Protein AF-A0A366B025-F1 (afdb_monomer)

Foldseek 3Di:
DVVLVVLVVVLVVLVVVLVVCVVVVHDSPVSVVVNVVSVVVNVVVVVVVVVCVVVVVVVVVVVVVVVVVVVVD

Radius of gyration: 21.68 Å; Cα contacts (8 Å, |Δi|>4): 21; chains: 1; bounding box: 44×15×64 Å

Sequence (73 aa):
MFFHFIIAGIFLIFSGIAYSDYILKNPVTFDLIVMGLMIFAWFLLYIVAKQIRSNGHDQMNDLENLFLEIIES

Secondary structure (DSSP, 8-state):
-HHHHHHHHHHHHHHHHHHHHHHTT---HHHHHHHHHHHHHHHHHHHHHHHHHHHHHHHHHHHHHHHHHHHH-

Nearest PDB structures (foldseek):
  6he3-assembly1_A  TM=8.610E-01  e=4.974E+00  Pseudomonas aeruginosa
  6hdz-assembly1_A  TM=8.627E-01  e=6.544E+00  Pseudomonas aeruginosa
  6r1o-assembly1_A-2  TM=8.478E-01  e=6.544E+00  Escherichia coli
  6r1m-assembly1_B  TM=8.139E-01  e=6.110E+00  Escherichia coli
  6x94-assembly1_A  TM=8.248E-01  e=9.875E+00  Methanosarcina mazei Go1

Mean predicted aligned error: 5.4 Å

Solvent-accessible surface area (backbone atoms only — not comparable to full-atom values): 4064 Å² total; per-residue (Å²): 113,70,70,58,52,52,54,53,52,53,46,54,54,47,52,54,48,33,51,50,30,52,75,72,71,45,87,39,66,64,45,54,50,52,53,51,50,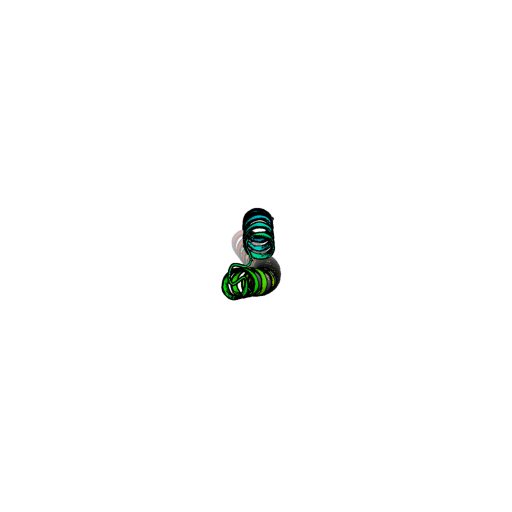50,55,53,50,49,56,50,51,51,54,52,52,52,50,53,56,52,54,54,50,54,55,48,53,55,51,51,52,53,52,52,56,63,72,77,105

pLDDT: mean 91.88, std 5.19, range [63.0, 96.38]

Organism: NCBI:txid249351

Structure (mmCIF, N/CA/C/O backbone):
data_AF-A0A366B025-F1
#
_entry.id   AF-A0A366B025-F1
#
loop_
_atom_site.group_PDB
_atom_site.id
_atom_site.type_symbol
_atom_site.label_atom_id
_atom_site.label_alt_id
_atom_site.label_comp_id
_atom_site.label_asym_id
_atom_site.label_entity_id
_atom_site.label_seq_id
_atom_site.pdbx_PDB_ins_code
_atom_site.Cartn_x
_atom_site.Cartn_y
_atom_site.Cartn_z
_atom_site.occupancy
_atom_site.B_iso_or_equiv
_atom_site.auth_seq_id
_atom_site.auth_comp_id
_atom_site.auth_asym_id
_atom_site.auth_atom_id
_atom_site.pdbx_PDB_model_num
ATOM 1 N N . MET A 1 1 ? -6.255 4.888 4.891 1.00 70.56 1 MET A N 1
ATOM 2 C CA . MET A 1 1 ? -5.915 6.035 4.018 1.00 70.56 1 MET A CA 1
ATOM 3 C C . MET A 1 1 ? -4.409 6.195 3.808 1.00 70.56 1 MET A C 1
ATOM 5 O O . MET A 1 1 ? -3.985 6.101 2.669 1.00 70.56 1 MET A O 1
ATOM 9 N N . PHE A 1 2 ? -3.584 6.343 4.854 1.00 81.75 2 PHE A N 1
ATOM 10 C CA . PHE A 1 2 ? -2.128 6.565 4.716 1.00 81.75 2 PHE A CA 1
ATOM 11 C C . PHE A 1 2 ? -1.368 5.460 3.949 1.00 81.75 2 PHE A C 1
ATOM 13 O O . PHE A 1 2 ? -0.699 5.745 2.961 1.00 81.75 2 PHE A O 1
ATOM 20 N N . PHE A 1 3 ? -1.537 4.187 4.330 1.00 86.31 3 PHE A N 1
ATOM 21 C CA . PHE A 1 3 ? -0.843 3.069 3.667 1.00 86.31 3 PHE A CA 1
ATOM 22 C C . PHE A 1 3 ? -1.174 2.924 2.175 1.00 86.31 3 PHE A C 1
ATOM 24 O O . PHE A 1 3 ? -0.307 2.553 1.392 1.00 86.31 3 PHE A O 1
ATOM 31 N N . HIS A 1 4 ? -2.400 3.260 1.766 1.00 85.62 4 HIS A N 1
ATOM 32 C CA . HIS A 1 4 ? -2.778 3.221 0.350 1.00 85.62 4 HIS A CA 1
ATOM 33 C C . HIS A 1 4 ? -1.991 4.259 -0.461 1.00 85.62 4 HIS A C 1
ATOM 35 O O . HIS A 1 4 ? -1.555 3.976 -1.572 1.00 85.62 4 HIS A O 1
ATOM 41 N N . PHE A 1 5 ? -1.764 5.444 0.113 1.00 89.62 5 PHE A N 1
ATOM 42 C CA . PHE A 1 5 ? -1.010 6.509 -0.540 1.00 89.62 5 PHE A CA 1
ATOM 43 C C . PHE A 1 5 ? 0.473 6.152 -0.705 1.00 89.62 5 PHE A C 1
ATOM 45 O O . PHE A 1 5 ? 1.050 6.409 -1.757 1.00 89.62 5 PHE A O 1
ATOM 52 N N . ILE A 1 6 ? 1.071 5.490 0.292 1.00 92.19 6 ILE A N 1
ATOM 53 C CA . ILE A 1 6 ? 2.445 4.975 0.187 1.00 92.19 6 ILE A CA 1
ATOM 54 C C . ILE A 1 6 ? 2.563 3.976 -0.968 1.00 92.19 6 ILE A C 1
ATOM 56 O O . ILE A 1 6 ? 3.468 4.105 -1.791 1.00 92.19 6 ILE A O 1
ATOM 60 N N . ILE A 1 7 ? 1.640 3.010 -1.063 1.00 92.44 7 ILE A N 1
ATOM 61 C CA . ILE A 1 7 ? 1.644 2.027 -2.157 1.00 92.44 7 ILE A CA 1
ATOM 62 C C . ILE A 1 7 ? 1.507 2.726 -3.512 1.00 92.44 7 ILE A C 1
ATOM 64 O O . ILE A 1 7 ? 2.268 2.420 -4.425 1.00 92.44 7 ILE A O 1
ATOM 68 N N . ALA A 1 8 ? 0.603 3.701 -3.641 1.00 92.12 8 ALA A N 1
ATOM 69 C CA . ALA A 1 8 ? 0.447 4.462 -4.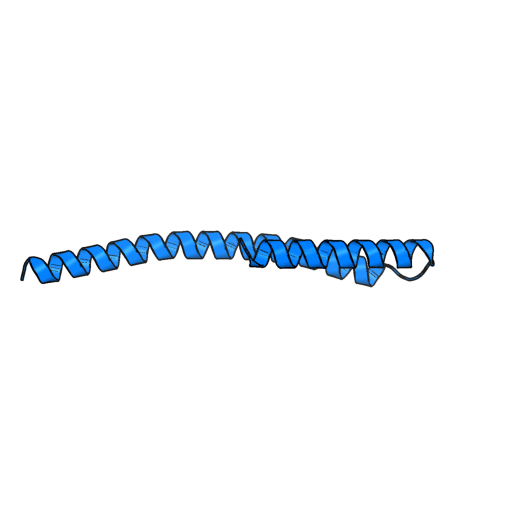879 1.00 92.12 8 ALA A CA 1
ATOM 70 C C . ALA A 1 8 ? 1.722 5.241 -5.261 1.00 92.12 8 ALA A C 1
ATOM 72 O O . ALA A 1 8 ? 2.119 5.238 -6.425 1.00 92.12 8 ALA A O 1
ATOM 73 N N . GLY A 1 9 ? 2.400 5.862 -4.291 1.00 93.38 9 GLY A N 1
ATOM 74 C CA . GLY A 1 9 ? 3.661 6.571 -4.526 1.00 93.38 9 GLY A CA 1
ATOM 75 C C . GLY A 1 9 ? 4.780 5.642 -5.004 1.00 93.38 9 GLY A C 1
ATOM 76 O O . GLY A 1 9 ? 5.441 5.932 -5.999 1.00 93.38 9 GLY A O 1
ATOM 77 N N . ILE A 1 10 ? 4.948 4.490 -4.350 1.00 93.50 10 ILE A N 1
ATOM 78 C CA . ILE A 1 10 ? 5.931 3.478 -4.766 1.00 93.50 10 ILE A CA 1
ATOM 79 C C . ILE A 1 10 ? 5.581 2.937 -6.165 1.00 93.50 10 ILE A C 1
ATOM 81 O O . ILE A 1 10 ? 6.472 2.753 -6.990 1.00 93.50 10 ILE A O 1
ATOM 85 N N . PHE A 1 11 ? 4.294 2.755 -6.476 1.00 94.75 11 PHE A N 1
ATOM 86 C CA . PHE A 1 11 ? 3.847 2.243 -7.773 1.00 94.75 11 PHE A CA 1
ATOM 87 C C . PHE A 1 11 ? 4.214 3.196 -8.916 1.00 94.75 11 PHE A C 1
ATOM 89 O O . PHE A 1 11 ? 4.641 2.753 -9.982 1.00 94.75 11 PHE A O 1
ATOM 96 N N . LEU A 1 12 ? 4.104 4.509 -8.693 1.00 95.19 12 LEU A N 1
ATOM 97 C CA . LEU A 1 12 ? 4.526 5.516 -9.669 1.00 95.19 12 LEU A CA 1
ATOM 9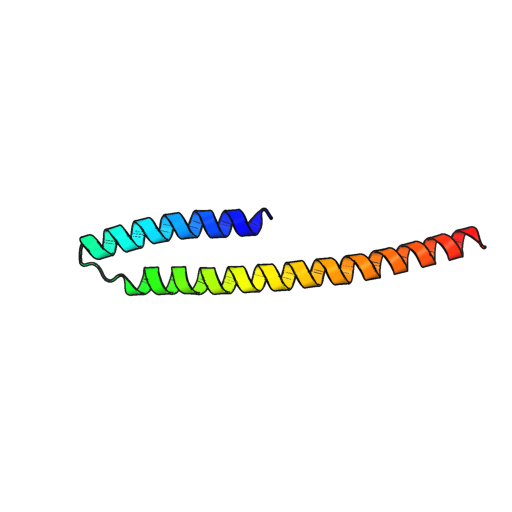8 C C . LEU A 1 12 ? 6.039 5.494 -9.911 1.00 95.19 12 LEU A C 1
ATOM 100 O O . LEU A 1 12 ? 6.468 5.587 -11.060 1.00 95.19 12 LEU A O 1
ATOM 104 N N . ILE A 1 13 ? 6.841 5.324 -8.857 1.00 95.31 13 ILE A N 1
ATOM 105 C CA . ILE A 1 13 ? 8.301 5.202 -8.982 1.00 95.31 13 ILE A CA 1
ATOM 106 C C . ILE A 1 13 ? 8.655 3.975 -9.831 1.00 95.31 13 ILE A C 1
ATOM 108 O O . ILE A 1 13 ? 9.389 4.104 -10.809 1.00 95.31 13 ILE A O 1
ATOM 112 N N . PHE A 1 14 ? 8.078 2.810 -9.519 1.00 94.38 14 PHE A N 1
ATOM 113 C CA . PHE A 1 14 ? 8.299 1.586 -10.298 1.00 94.38 14 PHE A CA 1
ATOM 114 C C . PHE A 1 14 ? 7.793 1.698 -11.736 1.00 94.38 14 PHE A C 1
ATOM 116 O O . PHE A 1 14 ? 8.437 1.184 -12.641 1.00 94.38 14 PHE A O 1
ATOM 123 N N . SER A 1 15 ? 6.705 2.432 -11.976 1.00 94.56 15 SER A N 1
ATOM 124 C CA . SER A 1 15 ? 6.230 2.710 -13.338 1.00 94.56 15 SER A CA 1
ATOM 125 C C . SER A 1 15 ? 7.252 3.524 -14.143 1.00 94.56 15 SER A C 1
ATOM 127 O O . SER A 1 15 ? 7.470 3.249 -15.321 1.00 94.56 15 SER A O 1
ATOM 129 N N . GLY A 1 16 ? 7.908 4.508 -13.516 1.00 95.69 16 GLY A N 1
ATOM 130 C CA . GLY A 1 16 ? 8.981 5.282 -14.146 1.00 95.69 16 GLY A CA 1
ATOM 131 C C . GLY A 1 16 ? 10.237 4.451 -14.433 1.00 95.69 16 GLY A C 1
ATOM 132 O O . GLY A 1 16 ? 10.851 4.613 -15.490 1.00 95.69 16 GLY A O 1
ATOM 133 N N . ILE A 1 17 ? 10.588 3.533 -13.527 1.00 94.75 17 ILE A N 1
ATOM 134 C CA . ILE A 1 17 ? 11.702 2.586 -13.705 1.00 94.75 17 ILE A CA 1
ATOM 135 C C . ILE A 1 17 ? 11.390 1.621 -14.852 1.00 94.75 17 ILE A C 1
ATOM 137 O O . ILE A 1 17 ? 12.151 1.571 -15.811 1.00 94.75 17 ILE A O 1
ATOM 141 N N . ALA A 1 18 ? 10.220 0.977 -14.830 1.00 95.44 18 ALA A N 1
ATOM 142 C CA . ALA A 1 18 ? 9.772 0.066 -15.883 1.00 95.44 18 ALA A CA 1
ATOM 143 C C . ALA A 1 18 ? 9.757 0.738 -17.263 1.00 95.44 18 ALA A C 1
ATOM 145 O O . ALA A 1 18 ? 10.159 0.142 -18.261 1.00 95.44 18 ALA A O 1
ATOM 146 N N . TYR A 1 19 ? 9.314 1.999 -17.335 1.00 95.62 19 TYR A N 1
ATOM 147 C CA . TYR A 1 19 ? 9.357 2.774 -18.574 1.00 95.62 19 TYR A CA 1
ATOM 148 C C . TYR A 1 19 ? 10.794 3.018 -19.045 1.00 95.62 19 TYR A C 1
ATOM 150 O O . TYR A 1 19 ? 11.095 2.866 -20.229 1.00 95.62 19 TYR A O 1
ATOM 158 N N . SER A 1 20 ? 11.689 3.373 -18.123 1.00 95.81 20 SER A N 1
ATOM 159 C CA . SER A 1 20 ? 13.104 3.578 -18.433 1.00 95.81 20 SER A CA 1
ATOM 160 C C . SER A 1 20 ? 13.736 2.289 -18.961 1.00 95.81 20 SER A C 1
ATOM 162 O O . SER A 1 20 ? 14.320 2.301 -20.043 1.00 95.81 20 SER A O 1
ATOM 164 N N . ASP A 1 21 ? 13.540 1.164 -18.273 1.00 95.31 21 ASP A N 1
ATOM 165 C CA . ASP A 1 21 ? 14.079 -0.134 -18.683 1.00 95.31 21 ASP A CA 1
ATOM 166 C C . ASP A 1 21 ? 13.490 -0.628 -20.007 1.00 95.31 21 ASP A C 1
ATOM 168 O O . ASP A 1 21 ? 14.223 -1.152 -20.850 1.00 95.31 21 ASP A O 1
ATOM 172 N N . TYR A 1 22 ? 12.208 -0.355 -20.262 1.00 95.44 22 TYR A N 1
ATOM 173 C CA . TYR A 1 22 ? 11.581 -0.629 -21.553 1.00 95.44 22 TYR A CA 1
ATOM 174 C C . TYR A 1 22 ? 12.282 0.113 -22.700 1.00 95.44 22 TYR A C 1
ATOM 176 O O . TYR A 1 22 ? 12.609 -0.484 -23.728 1.00 95.44 22 TYR A O 1
ATOM 184 N N . ILE A 1 23 ? 12.556 1.411 -22.523 1.00 96.38 23 ILE A N 1
ATOM 185 C CA . ILE A 1 23 ? 13.243 2.234 -23.529 1.00 96.38 23 ILE A CA 1
ATOM 186 C C . 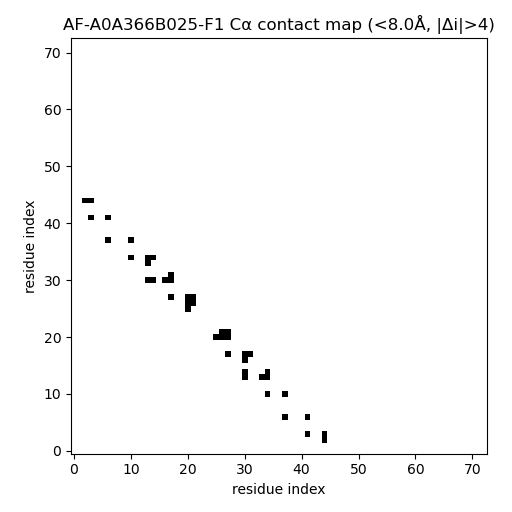ILE A 1 23 ? 14.709 1.811 -23.697 1.00 96.38 23 ILE A C 1
ATOM 188 O O . ILE A 1 23 ? 15.213 1.793 -24.823 1.00 96.38 23 ILE A O 1
ATOM 192 N N . LEU A 1 24 ? 15.384 1.420 -22.612 1.00 95.69 24 LEU A N 1
ATOM 193 C CA . LEU A 1 24 ? 16.766 0.932 -22.640 1.00 95.69 24 LEU A CA 1
ATOM 194 C C . LEU A 1 24 ? 16.900 -0.502 -23.189 1.00 95.69 24 LEU A C 1
ATOM 196 O O . LEU A 1 24 ? 18.022 -0.987 -23.333 1.00 95.69 24 LEU A O 1
ATOM 200 N N . LYS A 1 25 ? 15.788 -1.165 -23.549 1.00 93.88 25 LYS A N 1
ATOM 201 C CA . LYS A 1 25 ? 15.733 -2.584 -23.957 1.00 93.88 25 LYS A CA 1
ATOM 202 C C . LYS A 1 25 ? 16.278 -3.535 -22.884 1.00 93.88 25 LYS A C 1
ATOM 204 O O . LYS A 1 25 ? 16.739 -4.634 -23.198 1.00 93.88 25 LYS A O 1
ATOM 209 N N . ASN A 1 26 ? 16.203 -3.113 -21.628 1.00 94.31 26 ASN A N 1
ATOM 210 C CA . ASN A 1 26 ? 16.480 -3.945 -20.474 1.00 94.31 26 ASN A CA 1
ATOM 211 C C . ASN A 1 26 ? 15.281 -4.867 -20.187 1.00 94.31 26 ASN A C 1
ATOM 213 O O . ASN A 1 26 ? 14.156 -4.612 -20.632 1.00 94.31 26 ASN A O 1
ATOM 217 N N . PRO A 1 27 ? 15.495 -5.970 -19.455 1.00 93.06 27 PRO A N 1
ATOM 218 C CA . PRO A 1 27 ? 14.411 -6.857 -19.060 1.00 93.06 27 PRO A CA 1
ATOM 219 C C . PRO A 1 27 ? 13.474 -6.188 -18.038 1.00 93.06 27 PRO A C 1
ATOM 221 O O . PRO A 1 27 ? 13.811 -6.071 -16.868 1.00 93.06 27 PRO A O 1
ATOM 224 N N . VAL A 1 28 ? 12.253 -5.860 -18.465 1.00 94.44 28 VAL A N 1
ATOM 225 C CA . VAL A 1 28 ? 11.182 -5.264 -17.629 1.00 94.44 28 VAL A CA 1
ATOM 226 C C . VAL A 1 28 ? 10.367 -6.280 -16.815 1.00 94.44 28 VAL A C 1
ATOM 228 O O . VAL A 1 28 ? 9.411 -5.929 -16.125 1.00 94.44 28 VAL A O 1
ATOM 231 N N . THR A 1 29 ? 10.701 -7.571 -16.902 1.00 92.81 29 THR A N 1
ATOM 232 C CA . THR A 1 29 ? 9.933 -8.651 -16.260 1.00 92.81 29 THR A CA 1
ATOM 233 C C . THR A 1 29 ? 9.833 -8.462 -14.748 1.00 92.81 29 THR A C 1
ATOM 235 O O . THR A 1 29 ? 8.768 -8.676 -14.173 1.00 92.81 29 THR A O 1
ATOM 238 N N . PHE A 1 30 ? 10.928 -8.053 -14.103 1.00 92.06 30 PHE A N 1
ATOM 239 C CA . PHE A 1 30 ? 10.952 -7.852 -12.656 1.00 92.06 30 PHE A CA 1
ATOM 240 C C . PHE A 1 30 ? 10.065 -6.675 -12.237 1.00 92.06 30 PHE A C 1
ATOM 242 O O . PHE A 1 30 ? 9.253 -6.826 -11.323 1.00 92.06 30 PHE A O 1
ATOM 249 N N . ASP A 1 31 ? 10.141 -5.550 -12.950 1.00 91.69 31 ASP A N 1
ATOM 250 C CA . ASP A 1 31 ? 9.344 -4.360 -12.640 1.00 91.69 31 ASP A CA 1
ATOM 251 C C . ASP A 1 31 ? 7.849 -4.652 -12.749 1.00 91.69 31 ASP A C 1
ATOM 253 O O . ASP A 1 31 ? 7.073 -4.304 -11.860 1.00 91.69 31 ASP A O 1
ATOM 257 N N . LEU A 1 32 ? 7.445 -5.380 -13.795 1.00 92.94 32 LEU A N 1
ATOM 258 C CA . LEU A 1 32 ? 6.056 -5.785 -13.997 1.00 92.94 32 LEU A CA 1
ATOM 259 C C . LEU A 1 32 ? 5.559 -6.749 -12.911 1.00 92.94 32 LEU A C 1
ATOM 261 O O . LEU A 1 32 ? 4.412 -6.632 -12.478 1.00 92.94 32 LEU A O 1
ATOM 265 N N . ILE A 1 33 ? 6.403 -7.673 -12.436 1.00 95.62 33 ILE A N 1
ATOM 266 C CA . ILE A 1 33 ? 6.056 -8.565 -11.318 1.00 95.62 33 ILE A CA 1
ATOM 267 C C . ILE A 1 33 ? 5.825 -7.751 -10.045 1.00 95.62 33 ILE A C 1
ATOM 269 O O . ILE A 1 33 ? 4.809 -7.941 -9.374 1.00 95.62 33 ILE A O 1
ATOM 273 N N . VAL A 1 34 ? 6.738 -6.830 -9.719 1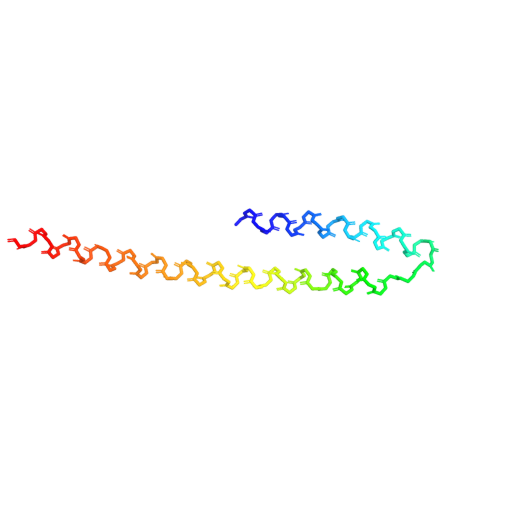.00 94.31 34 VAL A N 1
ATOM 274 C CA . VAL A 1 34 ? 6.612 -5.978 -8.530 1.00 94.31 34 VAL A CA 1
ATOM 275 C C . VAL A 1 34 ? 5.355 -5.116 -8.629 1.00 94.31 34 VAL A C 1
ATOM 277 O O . VAL A 1 34 ? 4.536 -5.133 -7.713 1.00 94.31 34 VAL A O 1
ATOM 280 N N . MET A 1 35 ? 5.135 -4.442 -9.760 1.00 94.12 35 MET A N 1
ATOM 281 C CA . MET A 1 35 ? 3.924 -3.652 -10.004 1.00 94.12 35 MET A CA 1
ATOM 282 C C . MET A 1 35 ? 2.645 -4.494 -9.881 1.00 94.12 35 MET A C 1
ATOM 284 O O . MET A 1 35 ? 1.666 -4.042 -9.286 1.00 94.12 35 MET A O 1
ATOM 288 N N . GLY A 1 36 ? 2.654 -5.736 -10.374 1.00 94.38 36 GLY A N 1
ATOM 289 C CA . GLY A 1 36 ? 1.551 -6.682 -10.208 1.00 94.38 36 GLY A CA 1
ATOM 290 C C . GLY A 1 36 ? 1.283 -7.024 -8.740 1.00 94.38 36 GLY A C 1
ATOM 291 O O . GLY A 1 36 ? 0.142 -6.943 -8.283 1.00 94.38 36 GLY A O 1
ATOM 292 N N . LEU A 1 37 ? 2.326 -7.337 -7.963 1.00 94.81 37 LEU A N 1
ATOM 293 C CA . LEU A 1 37 ? 2.208 -7.610 -6.525 1.00 94.81 37 LEU A CA 1
ATOM 294 C C . LEU A 1 37 ? 1.669 -6.407 -5.742 1.00 94.81 37 LEU A C 1
ATOM 296 O O . LEU A 1 37 ? 0.918 -6.583 -4.784 1.00 94.81 37 LEU A O 1
ATOM 300 N N . MET A 1 38 ? 1.994 -5.184 -6.158 1.00 92.75 38 MET A N 1
ATOM 301 C CA . MET A 1 38 ? 1.473 -3.973 -5.521 1.00 92.75 38 MET A CA 1
ATOM 302 C C . MET A 1 38 ? -0.043 -3.817 -5.687 1.00 92.75 38 MET A C 1
ATOM 304 O O . MET A 1 38 ? -0.712 -3.356 -4.761 1.00 92.75 38 MET A O 1
ATOM 308 N N . ILE A 1 39 ? -0.608 -4.259 -6.815 1.00 92.44 39 ILE A N 1
ATOM 309 C CA . ILE A 1 39 ? -2.064 -4.309 -7.015 1.00 92.44 39 ILE A CA 1
ATOM 310 C C . ILE A 1 39 ? -2.693 -5.301 -6.029 1.00 92.44 39 ILE A C 1
ATOM 312 O O . ILE A 1 39 ? -3.673 -4.971 -5.361 1.00 92.44 39 ILE A O 1
ATOM 316 N N . PHE A 1 40 ? -2.101 -6.488 -5.864 1.00 94.50 40 PHE A N 1
ATOM 317 C CA . PHE A 1 40 ? -2.556 -7.457 -4.858 1.00 94.50 40 PHE A CA 1
ATOM 318 C C . PHE A 1 40 ? -2.478 -6.897 -3.433 1.00 94.50 40 PHE A C 1
ATOM 320 O O . PHE A 1 40 ? -3.426 -7.042 -2.660 1.00 94.50 40 PHE A O 1
ATOM 327 N N . ALA A 1 41 ? -1.384 -6.211 -3.092 1.00 93.31 41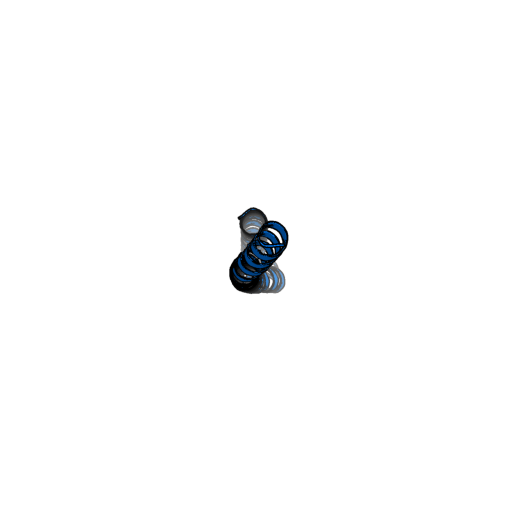 ALA A N 1
ATOM 328 C CA . ALA A 1 41 ? -1.221 -5.569 -1.791 1.00 93.31 41 ALA A CA 1
ATOM 329 C C . ALA A 1 41 ? -2.306 -4.510 -1.530 1.00 93.31 41 ALA A C 1
ATOM 331 O O . ALA A 1 41 ? -2.800 -4.398 -0.407 1.00 93.31 41 ALA A O 1
ATOM 332 N N . TRP A 1 42 ? -2.735 -3.779 -2.562 1.00 90.94 42 TRP A N 1
ATOM 333 C CA . TRP A 1 42 ? -3.848 -2.838 -2.457 1.00 90.94 42 TRP A CA 1
ATOM 334 C C . TRP A 1 42 ? -5.149 -3.549 -2.063 1.00 90.94 42 TRP A C 1
ATOM 336 O O . TRP A 1 42 ? -5.799 -3.151 -1.093 1.00 90.94 42 TRP A O 1
ATOM 346 N N . PHE A 1 43 ? -5.512 -4.632 -2.756 1.00 92.50 43 PHE A N 1
ATOM 347 C CA . PHE A 1 43 ? -6.708 -5.408 -2.411 1.00 92.50 43 PHE A CA 1
ATOM 348 C C . PHE A 1 43 ? -6.649 -5.954 -0.981 1.00 92.50 43 PHE A C 1
ATOM 350 O O . PHE A 1 43 ? -7.638 -5.876 -0.251 1.00 92.50 43 PHE A O 1
ATOM 357 N N . LEU A 1 44 ? -5.484 -6.442 -0.551 1.00 93.62 44 LEU A N 1
ATOM 358 C CA . LEU A 1 44 ? -5.282 -6.937 0.810 1.00 93.62 44 LEU A CA 1
ATOM 359 C C . LEU A 1 44 ? -5.523 -5.825 1.841 1.00 93.62 44 LEU A C 1
ATOM 361 O O . LEU A 1 44 ? -6.296 -6.014 2.782 1.00 93.62 44 LEU A O 1
ATOM 365 N N . LEU A 1 45 ? -4.944 -4.638 1.634 1.00 91.81 45 LEU A N 1
ATOM 366 C CA . LEU A 1 45 ? -5.176 -3.488 2.511 1.00 91.81 45 LEU A CA 1
ATOM 367 C C . LEU A 1 45 ? -6.652 -3.086 2.579 1.00 91.81 45 LEU A C 1
ATOM 369 O O . LEU A 1 45 ? -7.122 -2.692 3.648 1.00 91.81 45 LEU A O 1
ATOM 373 N N . TYR A 1 46 ? -7.385 -3.177 1.468 1.00 91.00 46 TYR A N 1
ATOM 374 C CA . TYR A 1 46 ? -8.816 -2.886 1.454 1.00 91.00 46 TYR A CA 1
ATOM 375 C C . TYR A 1 46 ? -9.602 -3.881 2.318 1.00 91.00 46 TYR A C 1
ATOM 377 O O . TYR A 1 46 ? -10.436 -3.475 3.131 1.00 91.00 46 TYR A O 1
ATOM 385 N N . ILE A 1 47 ? -9.306 -5.178 2.191 1.00 91.88 47 ILE A N 1
ATOM 386 C CA . ILE A 1 47 ? -9.953 -6.234 2.983 1.00 91.88 47 ILE A CA 1
ATOM 387 C C . ILE A 1 47 ? -9.651 -6.051 4.473 1.00 91.88 47 ILE A C 1
ATOM 389 O O . ILE A 1 47 ? -10.572 -6.059 5.288 1.00 91.88 47 ILE A O 1
ATOM 393 N N . VAL A 1 48 ? -8.387 -5.810 4.827 1.00 92.44 48 VAL A N 1
ATOM 394 C CA . VAL A 1 48 ? -7.975 -5.573 6.219 1.00 92.44 48 VAL A CA 1
ATOM 395 C C . VAL A 1 48 ? -8.674 -4.344 6.793 1.00 92.44 48 VAL A C 1
ATOM 397 O O . VAL A 1 48 ? -9.211 -4.400 7.896 1.00 92.44 48 VAL A O 1
ATOM 400 N N . ALA A 1 49 ? -8.745 -3.244 6.040 1.00 89.31 49 ALA A N 1
ATOM 401 C CA . ALA A 1 49 ? -9.449 -2.045 6.485 1.00 89.31 49 ALA A CA 1
ATOM 402 C C . ALA A 1 49 ? -10.948 -2.304 6.716 1.00 89.31 49 ALA A C 1
ATOM 404 O O . ALA A 1 49 ? -11.515 -1.816 7.695 1.00 89.31 49 ALA A O 1
ATOM 405 N N . LYS A 1 50 ? -11.588 -3.096 5.845 1.00 90.25 50 LYS A N 1
ATOM 406 C CA . LYS A 1 50 ? -12.985 -3.509 6.017 1.00 90.25 50 LYS A CA 1
ATOM 407 C C . LYS A 1 50 ? -13.170 -4.343 7.287 1.00 90.25 50 LYS A C 1
ATOM 409 O O . LYS A 1 50 ? -14.113 -4.095 8.033 1.00 90.25 50 LYS A O 1
ATOM 414 N N . GLN A 1 51 ? -12.271 -5.290 7.548 1.00 90.94 51 GLN A N 1
ATOM 415 C CA . GLN A 1 51 ? -12.326 -6.135 8.740 1.00 90.94 51 GLN A CA 1
ATOM 416 C C . GLN A 1 51 ? -12.132 -5.325 10.026 1.00 90.94 51 GLN A C 1
ATOM 418 O O . GLN A 1 51 ? -12.932 -5.450 10.945 1.00 90.94 51 GLN A O 1
ATOM 423 N N . ILE A 1 52 ? -11.129 -4.441 10.068 1.00 89.44 52 ILE A N 1
ATOM 424 C CA . ILE A 1 52 ? -10.887 -3.551 11.214 1.00 89.44 52 ILE A CA 1
ATOM 425 C C . ILE A 1 52 ? -12.125 -2.701 11.506 1.00 89.44 52 ILE A C 1
ATOM 427 O O . ILE A 1 52 ? -12.503 -2.536 12.661 1.00 89.44 52 ILE A O 1
ATOM 431 N N . ARG A 1 53 ? -12.788 -2.187 10.463 1.00 88.12 53 ARG A N 1
ATOM 432 C CA . ARG A 1 53 ? -14.014 -1.403 10.628 1.00 88.12 53 ARG A CA 1
ATOM 433 C C . ARG A 1 53 ? -15.170 -2.224 11.205 1.00 88.12 53 ARG A C 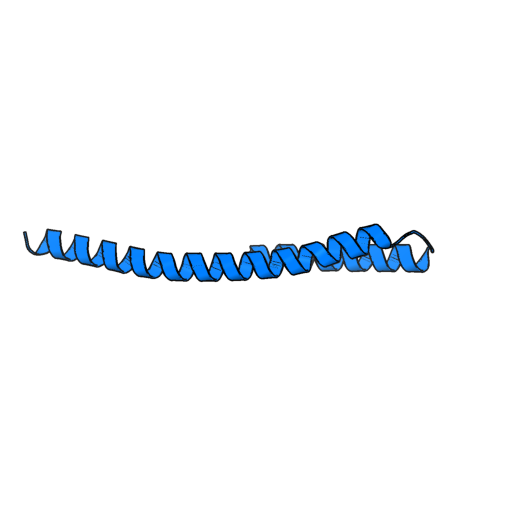1
ATOM 435 O O . ARG A 1 53 ? -15.917 -1.681 12.008 1.00 88.12 53 ARG A O 1
ATOM 442 N N . SER A 1 54 ? -15.320 -3.484 10.794 1.00 89.06 54 SER A N 1
ATOM 443 C CA . SER A 1 54 ? -16.339 -4.386 11.349 1.00 89.06 54 SER A CA 1
ATOM 444 C C . SER A 1 54 ? -16.072 -4.649 12.828 1.00 89.06 54 SER A C 1
ATOM 446 O O . SER A 1 54 ? -16.906 -4.335 13.667 1.00 89.06 54 SER A O 1
ATOM 448 N N . ASN A 1 55 ? -14.859 -5.108 13.145 1.00 87.94 55 ASN A N 1
ATOM 449 C CA . ASN A 1 55 ? -14.472 -5.458 14.508 1.00 87.94 55 ASN A CA 1
ATOM 450 C C . ASN A 1 55 ? -14.542 -4.253 15.455 1.00 87.94 55 ASN A C 1
ATOM 452 O O . ASN A 1 55 ? -14.925 -4.403 16.606 1.00 87.94 55 ASN A O 1
ATOM 456 N N . GLY A 1 56 ? -14.185 -3.055 14.982 1.00 87.38 56 GLY A N 1
ATOM 457 C CA . GLY A 1 56 ? -14.263 -1.841 15.794 1.00 87.38 56 GLY A CA 1
ATOM 458 C C . GLY A 1 56 ? -15.694 -1.446 16.171 1.00 87.38 56 GLY A C 1
ATOM 459 O O . GLY A 1 56 ? -15.886 -0.781 17.182 1.00 87.38 56 GLY A O 1
ATOM 460 N N . HIS A 1 57 ? -16.696 -1.846 15.381 1.00 85.38 57 HIS A N 1
ATOM 461 C CA . HIS A 1 57 ? -18.101 -1.608 15.710 1.00 85.38 57 HIS A CA 1
ATOM 462 C C . HIS A 1 57 ? -18.574 -2.566 16.806 1.00 85.38 57 HIS A C 1
ATOM 464 O O . HIS A 1 57 ? -19.160 -2.126 17.789 1.00 85.38 57 HIS A O 1
ATOM 470 N N . ASP A 1 58 ? -18.226 -3.847 16.674 1.00 87.75 58 ASP A N 1
ATOM 471 C CA . ASP A 1 58 ? -18.532 -4.868 17.678 1.00 87.75 58 ASP A CA 1
ATOM 472 C C . ASP A 1 58 ? -17.861 -4.529 19.022 1.00 87.75 58 ASP A C 1
ATOM 474 O O . ASP A 1 58 ? -18.521 -4.498 20.055 1.00 87.75 58 ASP A O 1
ATOM 478 N N . GLN A 1 59 ? -16.584 -4.123 18.993 1.00 89.06 59 GLN A N 1
ATOM 479 C CA . GLN A 1 59 ? -15.847 -3.680 20.183 1.00 89.06 59 GLN A CA 1
ATOM 480 C C . GLN A 1 59 ? -16.457 -2.446 20.865 1.00 89.06 59 GLN A C 1
ATOM 482 O O . GLN A 1 59 ? -16.342 -2.305 22.080 1.00 89.06 59 GLN A O 1
ATOM 487 N N . MET A 1 60 ? -17.080 -1.539 20.107 1.00 91.75 60 MET A N 1
ATOM 488 C CA . MET A 1 60 ? -17.758 -0.374 20.682 1.00 91.75 60 MET A CA 1
ATOM 489 C C . MET A 1 60 ? -19.037 -0.791 21.413 1.00 91.75 60 MET A C 1
ATOM 491 O O . MET A 1 60 ? -19.268 -0.328 22.524 1.00 91.75 60 MET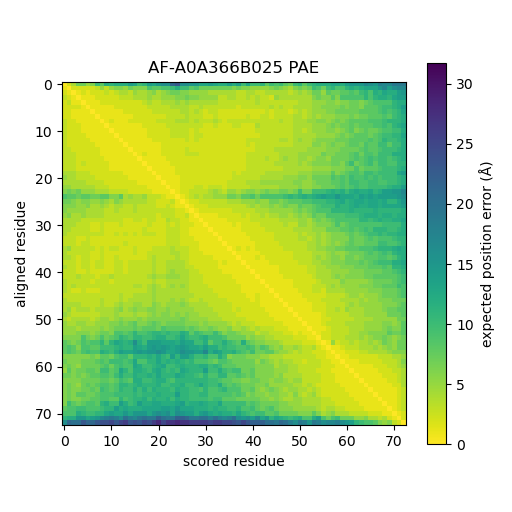 A O 1
ATOM 495 N N . ASN A 1 61 ? -19.824 -1.693 20.820 1.00 92.31 61 ASN A N 1
ATOM 496 C CA . ASN A 1 61 ? -21.041 -2.214 21.443 1.00 92.31 61 ASN A CA 1
ATOM 497 C C . ASN A 1 61 ? -20.723 -2.988 22.729 1.00 92.31 61 ASN A C 1
ATOM 499 O O . ASN A 1 61 ? -21.402 -2.815 23.736 1.00 92.31 61 ASN A O 1
ATOM 503 N N . ASP A 1 62 ? -19.667 -3.807 22.718 1.00 92.94 62 ASP A N 1
ATOM 504 C CA . ASP A 1 62 ? -19.215 -4.534 23.909 1.00 92.94 62 ASP A CA 1
ATOM 505 C C . ASP A 1 62 ? -18.824 -3.569 25.039 1.00 92.94 62 ASP A C 1
ATOM 507 O O . ASP A 1 62 ? -19.170 -3.786 26.202 1.00 92.94 62 ASP A O 1
ATOM 511 N N . LEU A 1 63 ? -18.139 -2.474 24.697 1.00 94.19 63 LEU A N 1
ATOM 512 C CA . LEU A 1 63 ? -17.744 -1.452 25.660 1.00 94.19 63 LEU A CA 1
ATOM 513 C C . LEU A 1 63 ? -18.944 -0.654 26.193 1.00 94.19 63 LEU A C 1
ATOM 515 O O . LEU A 1 63 ? -18.980 -0.334 27.379 1.00 94.19 63 LEU A O 1
ATOM 519 N N . GLU A 1 64 ? -19.923 -0.346 25.340 1.00 93.56 64 GLU A N 1
ATOM 520 C CA . GLU A 1 64 ? -21.168 0.319 25.737 1.00 93.56 64 GLU A CA 1
ATOM 521 C C . GLU A 1 64 ? -21.987 -0.555 26.695 1.00 93.56 64 GLU A C 1
ATOM 523 O O . GLU A 1 64 ? -22.430 -0.073 27.736 1.00 93.56 64 GLU A O 1
ATOM 528 N N . ASN A 1 65 ? -22.112 -1.853 26.406 1.00 94.38 65 ASN A N 1
ATOM 529 C CA . ASN A 1 65 ? -22.789 -2.802 27.290 1.00 94.38 65 ASN A CA 1
ATOM 530 C C . ASN A 1 65 ? -22.101 -2.894 28.659 1.00 94.38 65 ASN A C 1
ATOM 532 O O . ASN A 1 65 ? -22.775 -2.820 29.684 1.00 94.38 65 ASN A O 1
ATOM 536 N N . LEU A 1 66 ? -20.765 -2.984 28.681 1.00 94.94 66 LEU A N 1
ATOM 537 C CA . LEU A 1 66 ? -19.987 -2.987 29.925 1.00 94.94 66 LEU A CA 1
ATOM 538 C C . LEU A 1 66 ? -20.206 -1.695 30.732 1.00 94.94 66 LEU A C 1
ATOM 540 O O . LEU A 1 66 ? -20.316 -1.721 31.954 1.00 94.94 66 LEU A O 1
ATOM 544 N N . PHE A 1 67 ? -20.265 -0.548 30.054 1.00 95.62 67 PHE A N 1
ATOM 545 C CA . PHE A 1 67 ? -20.505 0.739 30.699 1.00 95.62 67 PHE A CA 1
ATOM 546 C C . PHE A 1 67 ? -21.902 0.823 31.330 1.00 95.62 67 PHE A C 1
ATOM 548 O O . PHE A 1 67 ? -22.031 1.302 32.456 1.00 95.62 67 PHE A O 1
ATOM 555 N N . LEU A 1 68 ? -22.932 0.338 30.631 1.00 95.94 68 LEU A N 1
ATOM 556 C CA . LEU A 1 68 ? -24.302 0.290 31.146 1.00 95.94 68 LEU A CA 1
ATOM 557 C C . LEU A 1 68 ? -24.421 -0.638 32.362 1.00 95.94 68 LEU A C 1
ATOM 559 O O . LEU A 1 68 ? -25.024 -0.243 33.355 1.00 95.94 68 LEU A O 1
ATOM 563 N N . GLU A 1 69 ? -23.777 -1.808 32.324 1.00 95.75 69 GLU A N 1
ATOM 564 C CA . GLU A 1 69 ? -23.742 -2.758 33.445 1.00 95.75 69 GLU A CA 1
ATOM 565 C C . GLU A 1 69 ? -23.142 -2.134 34.717 1.00 95.75 69 GLU A C 1
ATOM 567 O O . GLU A 1 69 ? -23.684 -2.304 35.806 1.00 95.75 69 GLU A O 1
ATOM 572 N N . ILE A 1 70 ? -22.058 -1.358 34.584 1.00 95.88 70 ILE A N 1
ATOM 573 C CA . ILE A 1 70 ? -21.403 -0.681 35.718 1.00 95.88 70 ILE A CA 1
ATOM 574 C C . ILE A 1 70 ? -22.283 0.426 36.317 1.00 95.88 70 ILE A C 1
ATOM 576 O O . ILE A 1 70 ? -22.219 0.671 37.518 1.00 95.88 70 ILE A O 1
ATOM 580 N N . ILE A 1 71 ? -23.067 1.135 35.500 1.00 95.69 71 ILE A N 1
ATOM 581 C CA . ILE A 1 71 ? -23.942 2.218 35.982 1.00 95.69 71 ILE A CA 1
ATOM 582 C C . ILE A 1 71 ? -25.214 1.673 36.637 1.00 95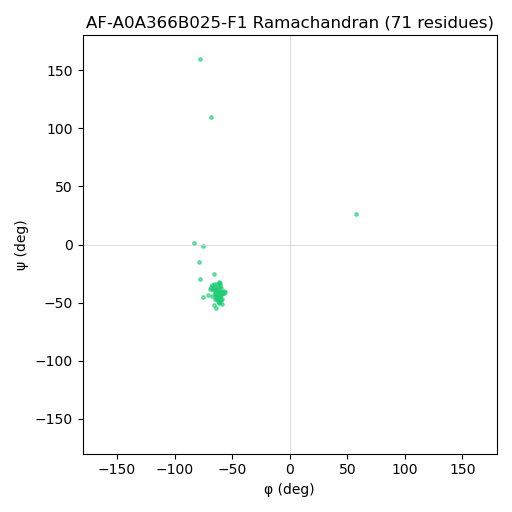.69 71 ILE A C 1
ATOM 584 O O . ILE A 1 71 ? -25.773 2.328 37.516 1.00 95.69 71 ILE A O 1
ATOM 588 N N . GLU A 1 72 ? -25.687 0.506 36.200 1.00 89.25 72 GLU A N 1
ATOM 589 C CA . GLU A 1 72 ? -26.877 -0.142 36.755 1.00 89.25 72 GLU A CA 1
ATOM 590 C C . GLU A 1 72 ? -26.599 -0.874 38.089 1.00 89.25 72 GLU A C 1
ATOM 592 O O . GLU A 1 72 ? -27.548 -1.168 38.821 1.00 89.25 72 GLU A O 1
ATOM 597 N N . SER A 1 73 ? -25.323 -1.120 38.438 1.00 63.00 73 SER A N 1
ATOM 598 C CA . SER A 1 73 ? -24.874 -1.692 39.727 1.00 63.00 73 SER A CA 1
ATOM 599 C C . SER A 1 73 ? -24.674 -0.653 40.830 1.00 63.00 73 SER A C 1
ATOM 601 O O . SER A 1 73 ? -25.070 -0.933 41.985 1.00 63.00 73 SER A O 1
#